Protein AF-A0A9Q3YLQ9-F1 (afdb_monomer)

Sequence (101 aa):
MTKVANVKMSNGNVDELGYRDLADMLADGWVDTWKLNVERLKTQDRIRVWNVGQKQILDASIKQVVNHPKEPKIILGDDASIIDMEVPWIAGPQRRKYTEE

pLDDT: mean 73.65, std 18.34, range [30.05, 94.94]

Mean predicted aligned error: 9.09 Å

Organism: Vibrio parahaemolyticus (NCBI:txid670)

Solvent-accessible surface area (backbone atoms only — not comparable to full-atom values): 6229 Å² total; per-residue (Å²): 133,90,38,69,44,79,44,77,41,52,98,84,82,50,77,73,64,68,94,66,53,67,66,58,33,58,75,70,38,37,43,83,36,45,92,57,58,60,75,61,53,71,72,31,52,26,40,34,43,34,37,62,91,75,35,30,28,38,40,23,38,54,65,42,75,48,88,42,100,78,57,27,32,36,32,46,28,96,72,50,44,78,42,87,33,98,60,91,84,71,85,64,89,81,67,82,88,83,70,94,128

Foldseek 3Di:
DAFEAEAEDDDPDDDDPDPDPVVNCVVVQKDWPFPPDLVVVVVGQWYWYAYPVQQKIWIFGFPDWADDPGIIMTRGDPPTDIDRHPDDPPPDDPDDPPDDD

Radius of gyration: 13.08 Å; Cα contacts (8 Å, |Δi|>4): 176; chains: 1; bounding box: 33×34×33 Å

Secondary structure (DSSP, 8-state):
---EEEEEE-TTT-TT-----HHHHHHHTEEE-TTS-HHHHTT-SEEEEEETTTTEEEEEEEEEEE--SS--EEEEPTT-EEEE-SS----SS---SS---

Structure (mmCIF, N/CA/C/O backbone):
data_AF-A0A9Q3YLQ9-F1
#
_entry.id   AF-A0A9Q3YLQ9-F1
#
loop_
_atom_site.group_PDB
_atom_site.id
_atom_site.type_symbol
_atom_site.label_atom_id
_atom_site.label_alt_id
_atom_site.label_comp_id
_atom_site.label_asym_id
_atom_site.label_entity_id
_atom_site.label_seq_id
_atom_site.pdbx_PDB_ins_code
_atom_si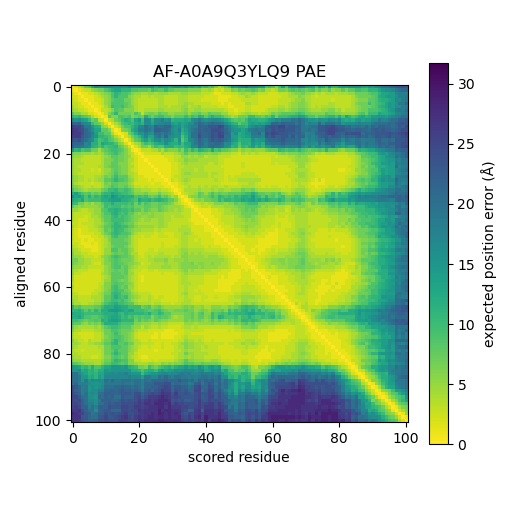te.Cartn_x
_atom_site.Cartn_y
_atom_site.Cartn_z
_atom_site.occupancy
_atom_site.B_iso_or_equiv
_atom_site.auth_seq_id
_atom_site.auth_comp_id
_atom_site.auth_asym_id
_atom_site.auth_atom_id
_atom_site.pdbx_PDB_model_num
ATOM 1 N N . MET A 1 1 ? -17.124 11.947 1.337 1.00 72.88 1 MET A N 1
ATOM 2 C CA . MET A 1 1 ? -15.836 12.254 0.679 1.00 72.88 1 MET A CA 1
ATOM 3 C C . MET A 1 1 ? -14.880 11.131 1.038 1.00 72.88 1 MET A C 1
ATOM 5 O O . MET A 1 1 ? -14.713 10.902 2.229 1.00 72.88 1 MET A O 1
ATOM 9 N N . THR A 1 2 ? -14.349 10.403 0.054 1.00 81.44 2 THR A N 1
ATOM 10 C CA . THR A 1 2 ? -13.475 9.237 0.280 1.00 81.44 2 THR A CA 1
ATOM 11 C C . THR A 1 2 ? -12.140 9.675 0.878 1.00 81.44 2 THR A C 1
ATOM 13 O O . THR A 1 2 ? -11.472 10.552 0.326 1.00 81.44 2 THR A O 1
ATOM 16 N N . LYS A 1 3 ? -11.751 9.081 2.005 1.00 86.00 3 LYS A N 1
ATOM 17 C CA . LYS A 1 3 ? -10.476 9.321 2.685 1.00 86.00 3 LYS A CA 1
ATOM 18 C C . LYS A 1 3 ? -9.433 8.327 2.186 1.00 86.00 3 LYS A C 1
ATOM 20 O O . LYS A 1 3 ? -9.660 7.121 2.218 1.00 86.00 3 LYS A O 1
ATOM 25 N N . VAL A 1 4 ? -8.295 8.834 1.719 1.00 84.38 4 VAL A N 1
ATOM 26 C CA . VAL A 1 4 ? -7.252 8.018 1.085 1.00 84.38 4 VAL A CA 1
ATOM 27 C C . VAL A 1 4 ? -5.940 8.145 1.857 1.00 84.38 4 VAL A C 1
ATOM 29 O O . VAL A 1 4 ? -5.383 9.241 1.981 1.00 84.38 4 VAL A O 1
ATOM 32 N N . ALA A 1 5 ? -5.415 7.017 2.334 1.00 82.25 5 ALA A N 1
ATOM 33 C CA . ALA A 1 5 ? -4.044 6.906 2.813 1.00 82.25 5 ALA A CA 1
ATOM 34 C C . ALA A 1 5 ? -3.089 6.910 1.617 1.00 82.25 5 ALA A C 1
ATOM 36 O O . ALA A 1 5 ? -3.168 6.025 0.775 1.00 82.25 5 ALA A O 1
ATOM 37 N N . ASN A 1 6 ? -2.168 7.870 1.546 1.00 80.38 6 ASN A N 1
ATOM 38 C CA . ASN A 1 6 ? -1.111 7.864 0.535 1.00 80.38 6 ASN A CA 1
ATOM 39 C C . ASN A 1 6 ? 0.208 7.458 1.193 1.00 80.38 6 ASN A C 1
ATOM 41 O O . ASN A 1 6 ? 0.593 8.026 2.218 1.00 80.38 6 ASN A O 1
ATOM 45 N N . VAL A 1 7 ? 0.882 6.480 0.600 1.00 77.94 7 VAL A N 1
ATOM 46 C CA . VAL A 1 7 ? 2.128 5.882 1.082 1.00 77.94 7 VAL A CA 1
ATOM 47 C C . VAL A 1 7 ? 3.134 5.915 -0.058 1.00 77.94 7 VAL A C 1
ATOM 49 O O . VAL A 1 7 ? 2.804 5.566 -1.187 1.00 77.94 7 VAL A O 1
ATOM 52 N N . LYS A 1 8 ? 4.363 6.350 0.222 1.00 75.94 8 LYS A N 1
ATOM 53 C CA . LYS A 1 8 ? 5.457 6.392 -0.752 1.00 75.94 8 LYS A CA 1
ATOM 54 C C . LYS A 1 8 ? 6.586 5.478 -0.288 1.00 75.94 8 LYS A C 1
ATOM 56 O O . LYS A 1 8 ? 7.090 5.658 0.815 1.00 75.94 8 LYS A O 1
ATOM 61 N N . MET A 1 9 ? 7.022 4.576 -1.158 1.00 72.38 9 MET A N 1
ATOM 62 C CA . MET A 1 9 ? 8.176 3.697 -0.967 1.00 72.38 9 MET A CA 1
ATOM 63 C C . MET A 1 9 ? 9.369 4.267 -1.747 1.00 72.38 9 MET A C 1
ATOM 65 O O . MET A 1 9 ? 9.300 4.408 -2.970 1.00 72.38 9 MET A O 1
ATOM 69 N N . SER A 1 10 ? 10.451 4.658 -1.061 1.00 61.34 10 SER A N 1
ATOM 70 C CA . SER A 1 10 ? 11.654 5.208 -1.711 1.00 61.34 10 SER A CA 1
ATOM 71 C C . SER A 1 10 ? 12.948 4.873 -0.968 1.00 61.34 10 SER A C 1
ATOM 73 O O . SER A 1 10 ? 12.951 4.845 0.257 1.00 61.34 10 SER A O 1
ATOM 75 N N . ASN A 1 11 ? 14.051 4.731 -1.716 1.00 51.25 11 ASN A N 1
ATOM 76 C CA . ASN A 1 11 ? 15.392 4.354 -1.225 1.00 51.25 11 ASN A CA 1
ATOM 77 C C . ASN A 1 11 ? 16.012 5.293 -0.173 1.00 51.25 11 ASN A C 1
ATOM 79 O O . ASN A 1 11 ? 16.981 4.909 0.469 1.00 51.25 11 ASN A O 1
ATOM 83 N N . GLY A 1 12 ? 15.537 6.537 -0.056 1.00 48.66 12 GLY A N 1
ATOM 84 C CA . GLY A 1 12 ? 16.317 7.599 0.582 1.00 48.66 12 GLY A CA 1
ATOM 85 C C . GLY A 1 12 ? 15.890 8.027 1.982 1.00 48.66 12 GLY A C 1
ATOM 86 O O . GLY A 1 12 ? 16.704 8.659 2.637 1.00 48.66 12 GLY A O 1
ATOM 87 N N . ASN A 1 13 ? 14.647 7.784 2.428 1.00 45.75 13 ASN A N 1
ATOM 88 C CA . ASN A 1 13 ? 14.196 8.364 3.708 1.00 45.75 13 ASN A CA 1
ATOM 89 C C . ASN A 1 13 ? 12.911 7.794 4.339 1.00 45.75 13 ASN A C 1
ATOM 91 O O . ASN A 1 13 ? 12.287 8.481 5.143 1.00 45.75 13 ASN A O 1
ATOM 95 N N . VAL A 1 14 ? 12.482 6.569 4.016 1.00 46.66 14 VAL A N 1
ATOM 96 C CA . VAL A 1 14 ? 11.421 5.904 4.795 1.00 46.66 14 VAL A CA 1
ATOM 97 C C . VAL A 1 14 ? 11.696 4.403 4.845 1.00 46.66 14 VAL A C 1
ATOM 99 O O . VAL A 1 14 ? 11.335 3.659 3.941 1.00 46.66 14 VAL A O 1
ATOM 102 N N . ASP A 1 15 ? 12.406 3.987 5.887 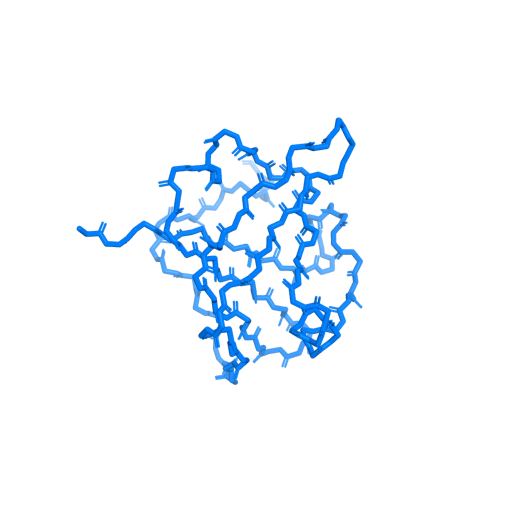1.00 44.91 15 ASP A N 1
ATOM 103 C CA . ASP A 1 15 ? 11.843 3.075 6.874 1.00 44.91 15 ASP A CA 1
ATOM 104 C C . ASP A 1 15 ? 10.829 2.034 6.336 1.00 44.91 15 ASP A C 1
ATOM 106 O O . ASP A 1 15 ? 9.621 2.252 6.305 1.00 44.91 15 ASP A O 1
ATOM 110 N N . GLU A 1 16 ? 11.360 0.841 6.051 1.00 46.62 16 GLU A N 1
ATOM 111 C CA . GLU A 1 16 ? 10.737 -0.448 6.395 1.00 46.62 16 GLU A CA 1
ATOM 112 C C . GLU A 1 16 ? 9.632 -1.058 5.514 1.00 46.62 16 GLU A C 1
ATOM 114 O O . GLU A 1 16 ? 9.195 -2.168 5.794 1.00 46.62 16 GLU A O 1
ATOM 119 N N . LEU A 1 17 ? 9.285 -0.468 4.372 1.00 51.22 17 LEU A N 1
ATOM 120 C CA . LEU A 1 17 ? 8.788 -1.283 3.257 1.00 51.22 17 LEU A CA 1
ATOM 121 C C . LEU A 1 17 ? 9.983 -1.563 2.357 1.00 51.22 17 LEU A C 1
ATOM 123 O O . LEU A 1 17 ? 10.281 -0.789 1.445 1.00 51.22 17 LEU A O 1
ATOM 127 N N . GLY A 1 18 ? 10.716 -2.648 2.646 1.00 51.50 18 GLY A N 1
ATOM 128 C CA . GLY A 1 18 ? 11.665 -3.202 1.674 1.00 51.50 18 GLY A CA 1
ATOM 129 C C . GLY A 1 18 ? 10.970 -3.288 0.315 1.00 51.50 18 GLY A C 1
ATOM 130 O O . GLY A 1 18 ? 9.753 -3.451 0.298 1.00 51.50 18 GLY A O 1
ATOM 131 N N . TYR A 1 19 ? 11.695 -3.093 -0.793 1.00 56.97 19 TYR A N 1
ATOM 132 C CA . TYR A 1 19 ? 11.160 -3.105 -2.165 1.00 56.97 19 TYR A CA 1
ATOM 133 C C . TYR A 1 19 ? 10.437 -4.420 -2.475 1.00 56.97 19 TYR A C 1
ATOM 135 O O . TYR A 1 19 ? 10.955 -5.296 -3.158 1.00 56.97 19 TYR A O 1
ATOM 143 N N . ARG A 1 20 ? 9.236 -4.577 -1.941 1.00 72.25 20 ARG A N 1
ATOM 144 C CA . ARG A 1 20 ? 8.331 -5.637 -2.286 1.00 72.25 20 ARG A CA 1
ATOM 145 C C . ARG A 1 20 ? 7.621 -5.166 -3.537 1.00 72.25 20 ARG A C 1
ATOM 147 O O . ARG A 1 20 ? 7.196 -4.008 -3.627 1.00 72.25 20 ARG A O 1
ATOM 154 N N . ASP A 1 21 ? 7.582 -6.056 -4.512 1.00 81.81 21 ASP A N 1
ATOM 155 C CA . ASP A 1 21 ? 6.928 -5.786 -5.772 1.00 81.81 21 ASP A CA 1
ATOM 156 C C . ASP A 1 21 ? 5.452 -5.458 -5.501 1.00 81.81 21 ASP A C 1
ATOM 158 O O . ASP A 1 21 ? 4.795 -6.146 -4.711 1.00 81.81 21 ASP A O 1
ATOM 162 N N . LEU A 1 22 ? 4.921 -4.395 -6.115 1.00 86.88 22 LEU A N 1
ATOM 163 C CA . LEU A 1 22 ? 3.495 -4.094 -5.988 1.00 86.88 22 LEU A CA 1
ATOM 164 C C . LEU A 1 22 ? 2.641 -5.264 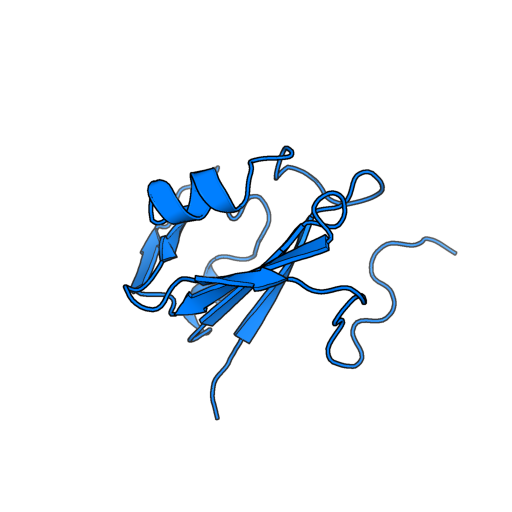-6.498 1.00 86.88 22 LEU A C 1
ATOM 166 O O . LEU A 1 22 ? 1.563 -5.498 -5.952 1.00 86.88 22 LEU A O 1
ATOM 170 N N . ALA A 1 23 ? 3.132 -6.025 -7.484 1.00 88.94 23 ALA A N 1
ATOM 171 C CA . ALA A 1 23 ? 2.480 -7.235 -7.976 1.00 88.94 23 ALA A CA 1
ATOM 172 C C . ALA A 1 23 ? 2.396 -8.319 -6.897 1.00 88.94 23 ALA A C 1
ATOM 174 O O . ALA A 1 23 ? 1.343 -8.933 -6.742 1.00 88.94 23 ALA A O 1
ATOM 175 N N . ASP A 1 24 ? 3.452 -8.499 -6.100 1.00 88.94 24 ASP A N 1
ATOM 176 C CA . ASP A 1 24 ? 3.448 -9.458 -4.993 1.00 88.94 24 ASP A CA 1
ATOM 177 C C . ASP A 1 24 ? 2.466 -9.035 -3.899 1.00 88.94 24 ASP A C 1
ATOM 179 O O . ASP A 1 24 ? 1.758 -9.872 -3.350 1.00 88.94 24 ASP A O 1
ATOM 183 N N . MET A 1 25 ? 2.403 -7.738 -3.578 1.00 88.06 25 MET A N 1
ATOM 184 C CA . MET A 1 25 ? 1.431 -7.211 -2.609 1.00 88.06 25 MET A CA 1
ATOM 185 C C . MET A 1 25 ? -0.011 -7.405 -3.084 1.00 88.06 25 MET A C 1
ATOM 187 O O . MET A 1 25 ? -0.889 -7.767 -2.300 1.00 88.06 25 MET A O 1
ATOM 191 N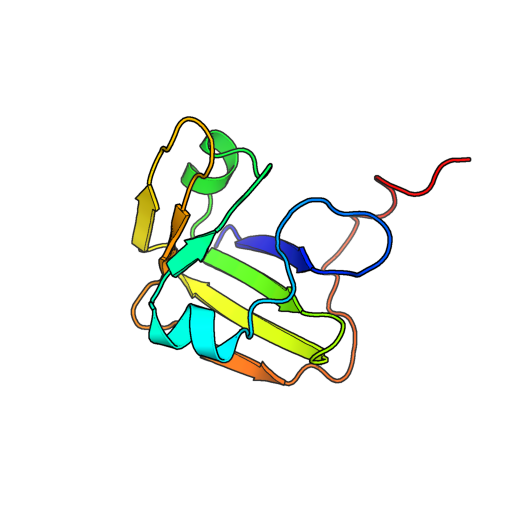 N . LEU A 1 26 ? -0.254 -7.158 -4.373 1.00 90.94 26 LEU A N 1
ATOM 192 C CA . LEU A 1 26 ? -1.560 -7.354 -4.985 1.00 90.94 26 LEU A CA 1
ATOM 193 C C . LEU A 1 26 ? -1.957 -8.836 -4.983 1.00 90.94 26 LEU A C 1
ATOM 195 O O . LEU A 1 26 ? -3.082 -9.152 -4.607 1.00 90.94 26 LEU A O 1
ATOM 199 N N . ALA A 1 27 ? -1.040 -9.732 -5.361 1.00 91.06 27 ALA A N 1
ATOM 200 C CA . ALA A 1 27 ? -1.272 -11.176 -5.393 1.00 91.06 27 ALA A CA 1
ATOM 201 C C . ALA A 1 27 ? -1.565 -11.749 -4.000 1.00 91.06 27 ALA A C 1
ATOM 203 O O . ALA A 1 27 ? -2.447 -12.592 -3.843 1.00 91.06 27 ALA A O 1
ATOM 204 N N . ASP A 1 28 ? -0.865 -11.250 -2.984 1.00 90.19 28 A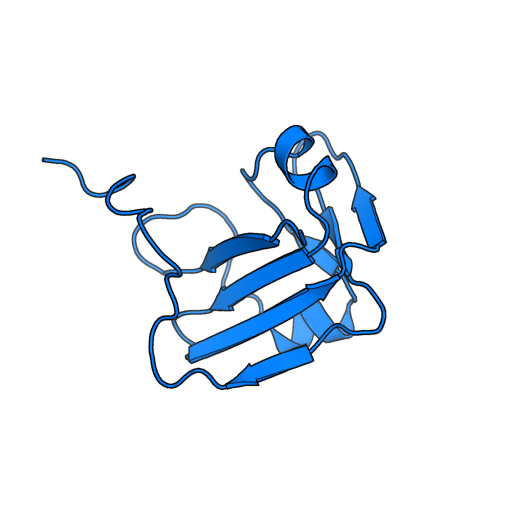SP A N 1
ATOM 205 C CA . ASP A 1 28 ? -1.105 -11.596 -1.587 1.00 90.19 28 ASP A CA 1
ATOM 206 C C . ASP A 1 28 ? -2.421 -11.027 -1.039 1.00 90.19 28 ASP A C 1
ATOM 208 O O . ASP A 1 28 ? -2.968 -11.546 -0.064 1.00 90.19 28 ASP A O 1
ATOM 212 N N . GLY A 1 29 ? -2.921 -9.940 -1.632 1.00 90.88 29 GLY A N 1
ATOM 213 C CA . GLY A 1 29 ? -4.116 -9.236 -1.175 1.00 90.88 29 GLY A CA 1
ATOM 214 C C . GLY A 1 29 ? -3.901 -8.421 0.102 1.00 90.88 29 GLY A C 1
ATOM 215 O O . GLY A 1 29 ? -4.871 -8.066 0.777 1.00 90.88 29 GLY A O 1
ATOM 216 N N . TRP A 1 30 ? -2.653 -8.122 0.472 1.00 89.69 30 TRP A N 1
ATOM 217 C CA . TRP A 1 30 ? -2.354 -7.339 1.667 1.00 89.69 30 TRP A CA 1
ATOM 218 C C . TRP A 1 30 ? -1.050 -6.543 1.546 1.00 89.69 30 TRP A C 1
ATOM 220 O O . TRP A 1 30 ? -0.139 -6.890 0.798 1.00 89.69 30 TRP A O 1
ATOM 230 N N . VAL A 1 31 ? -0.965 -5.454 2.312 1.00 84.94 31 VAL A N 1
ATOM 231 C CA . VAL A 1 31 ? 0.210 -4.579 2.373 1.00 84.94 31 VAL A CA 1
ATOM 232 C C . VAL A 1 31 ? 0.663 -4.419 3.819 1.00 84.94 31 VAL A C 1
ATOM 234 O O . VAL A 1 31 ? -0.142 -4.127 4.711 1.00 84.94 31 VAL A O 1
ATOM 237 N N . ASP A 1 32 ? 1.961 -4.606 4.046 1.00 77.81 32 ASP A N 1
ATOM 238 C CA . ASP A 1 32 ? 2.624 -4.214 5.284 1.00 77.81 32 ASP A CA 1
ATOM 239 C C . ASP A 1 32 ? 2.536 -2.700 5.447 1.00 77.81 32 ASP A C 1
ATOM 241 O O . ASP A 1 32 ? 2.753 -1.935 4.513 1.00 77.81 32 ASP A O 1
ATOM 245 N N . THR A 1 33 ? 2.222 -2.241 6.650 1.00 69.38 33 THR A N 1
ATOM 246 C CA . THR A 1 33 ? 2.097 -0.807 6.930 1.00 69.38 33 THR A CA 1
ATOM 247 C C . THR A 1 33 ? 3.122 -0.340 7.948 1.00 69.38 33 THR A C 1
ATOM 249 O O . THR A 1 33 ? 2.818 0.531 8.757 1.00 69.38 33 THR A O 1
ATOM 252 N N . TRP A 1 34 ? 4.325 -0.932 7.937 1.00 63.59 34 TRP A N 1
ATOM 253 C CA . TRP A 1 34 ? 5.368 -0.690 8.939 1.00 63.59 34 TRP A CA 1
ATOM 254 C C . TRP A 1 34 ? 5.531 0.825 9.159 1.00 63.59 34 TRP A C 1
ATOM 256 O O . TRP A 1 34 ? 5.632 1.603 8.211 1.00 63.59 34 TRP A O 1
ATOM 266 N N . LYS A 1 35 ? 5.431 1.254 10.425 1.00 59.06 35 LYS A N 1
ATOM 267 C CA . LYS A 1 35 ? 5.467 2.661 10.886 1.00 59.06 35 LYS A CA 1
ATOM 268 C C . LYS A 1 35 ? 4.311 3.581 10.462 1.00 59.06 35 LYS A C 1
ATOM 270 O O . LYS A 1 35 ? 4.275 4.738 10.891 1.00 59.06 35 LYS A O 1
ATOM 275 N N . LEU A 1 36 ? 3.312 3.111 9.716 1.00 67.56 36 LEU A N 1
ATOM 276 C CA . LEU A 1 36 ? 2.069 3.861 9.540 1.00 67.56 36 LEU A CA 1
ATOM 277 C C . LEU A 1 36 ? 1.230 3.801 10.817 1.00 67.56 36 LEU A C 1
ATOM 279 O O . LEU A 1 36 ? 1.095 2.775 11.481 1.00 67.56 36 LEU A O 1
ATOM 283 N N . ASN A 1 37 ? 0.627 4.936 11.160 1.00 74.94 37 ASN A N 1
ATOM 284 C CA . ASN A 1 37 ? -0.256 5.023 12.311 1.00 74.94 37 ASN A CA 1
ATOM 285 C C . ASN A 1 37 ? -1.549 4.229 12.038 1.00 74.94 37 ASN A C 1
ATOM 287 O O . ASN A 1 37 ? -2.401 4.668 11.264 1.00 74.94 37 ASN A O 1
ATOM 291 N N . VAL A 1 38 ? -1.691 3.076 12.695 1.00 76.69 38 VAL A N 1
ATOM 292 C CA . VAL A 1 38 ? -2.828 2.149 12.555 1.00 76.69 38 VAL A CA 1
ATOM 293 C C . VAL A 1 38 ? -4.163 2.823 12.852 1.00 76.69 38 VAL A C 1
ATOM 295 O O . VAL A 1 38 ? -5.126 2.637 12.111 1.00 76.69 38 VAL A O 1
ATOM 298 N N . GLU A 1 39 ? -4.222 3.650 13.897 1.00 80.81 39 GLU A N 1
ATOM 299 C CA . GLU A 1 39 ? -5.438 4.385 14.255 1.00 80.81 39 GLU A CA 1
ATOM 300 C C . GLU A 1 39 ? -5.834 5.363 13.154 1.00 80.81 39 GLU A C 1
ATOM 302 O O . GLU A 1 39 ? -7.009 5.488 12.821 1.00 80.81 39 GLU A O 1
ATOM 307 N N . ARG A 1 40 ? -4.853 5.993 12.498 1.00 79.19 40 ARG A N 1
ATOM 308 C CA . ARG A 1 40 ? -5.124 6.805 11.313 1.00 79.19 40 ARG A CA 1
ATOM 309 C C . ARG A 1 40 ? -5.629 5.944 10.159 1.00 79.19 40 ARG A C 1
ATOM 311 O O . ARG A 1 40 ? -6.599 6.350 9.527 1.00 79.19 40 ARG A O 1
ATOM 318 N N . LEU A 1 41 ? -5.021 4.789 9.886 1.00 79.81 41 LEU A N 1
ATOM 319 C CA . LEU A 1 41 ? -5.421 3.898 8.785 1.00 79.81 41 LEU A CA 1
ATOM 320 C C . LEU A 1 41 ? -6.855 3.381 8.933 1.00 79.81 41 LEU A C 1
ATOM 322 O O . LEU A 1 41 ? -7.582 3.356 7.947 1.00 79.81 41 LEU A O 1
ATOM 326 N N . LYS A 1 42 ? -7.300 3.084 10.159 1.00 83.31 42 LYS A N 1
ATOM 327 C CA . 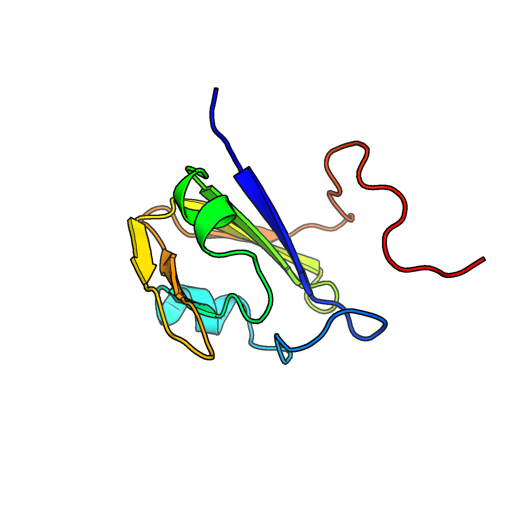LYS A 1 42 ? -8.695 2.703 10.455 1.00 83.31 42 LYS A CA 1
ATOM 328 C C . LYS A 1 42 ? -9.726 3.767 10.063 1.00 83.31 42 LYS A C 1
ATOM 330 O O . LYS A 1 42 ? -10.903 3.457 9.944 1.00 83.31 42 LYS A O 1
ATOM 335 N N . THR A 1 43 ? -9.307 5.022 9.890 1.00 86.06 43 THR A N 1
ATOM 336 C CA . THR A 1 43 ? -10.191 6.125 9.471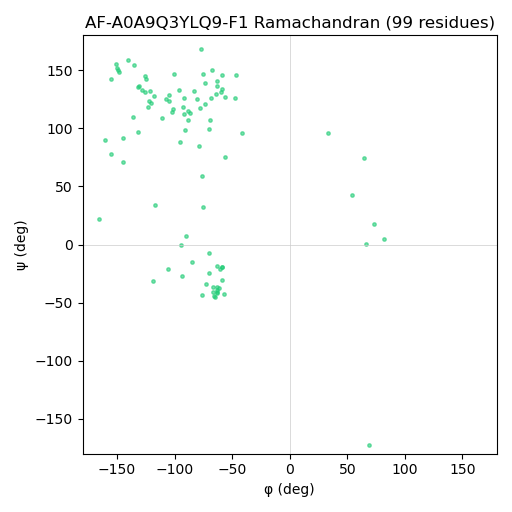 1.00 86.06 43 THR A CA 1
ATOM 337 C C . THR A 1 43 ? -10.194 6.372 7.963 1.00 86.06 43 THR A C 1
ATOM 339 O O . THR A 1 43 ? -10.844 7.320 7.518 1.00 86.06 43 THR A O 1
ATOM 342 N N . GLN A 1 44 ? -9.417 5.604 7.197 1.00 87.62 44 GLN A N 1
ATOM 343 C CA . GLN A 1 44 ? -9.279 5.747 5.750 1.00 87.62 44 GLN A CA 1
ATOM 344 C C . GLN A 1 44 ? -10.131 4.695 5.043 1.00 87.62 44 GLN A C 1
ATOM 346 O O . GLN A 1 44 ? -10.278 3.579 5.529 1.00 87.62 44 GLN A O 1
ATOM 351 N N . ASP A 1 45 ? -10.656 5.055 3.878 1.00 89.31 45 ASP A N 1
ATOM 352 C CA . ASP A 1 45 ? -11.477 4.169 3.050 1.00 89.31 45 ASP A CA 1
ATOM 353 C C . ASP A 1 45 ? -10.622 3.433 2.005 1.00 89.31 45 ASP A C 1
ATOM 355 O O . ASP A 1 45 ? -10.970 2.350 1.535 1.00 89.31 45 ASP A O 1
ATOM 359 N N . ARG A 1 46 ? -9.498 4.042 1.607 1.00 90.62 46 ARG A N 1
ATOM 360 C CA . ARG A 1 46 ? -8.598 3.536 0.565 1.00 90.62 46 ARG A CA 1
ATOM 361 C C . ARG A 1 46 ? -7.139 3.747 0.927 1.00 90.62 46 ARG A C 1
ATOM 363 O O . ARG A 1 46 ? -6.807 4.655 1.694 1.00 90.62 46 ARG A O 1
ATOM 370 N N . ILE A 1 47 ? -6.272 2.967 0.299 1.00 86.31 47 ILE A N 1
ATOM 371 C CA . ILE A 1 47 ? -4.826 3.144 0.331 1.00 86.31 47 ILE A CA 1
ATOM 372 C C . ILE A 1 47 ? -4.264 3.248 -1.085 1.00 86.31 47 ILE A C 1
ATOM 374 O O . ILE A 1 47 ? -4.710 2.567 -2.004 1.00 86.31 47 ILE A O 1
ATOM 378 N N . ARG A 1 48 ? -3.269 4.120 -1.239 1.00 87.00 48 ARG A N 1
ATOM 379 C CA . ARG A 1 48 ? -2.424 4.250 -2.420 1.00 87.00 48 ARG A CA 1
ATOM 380 C C . ARG A 1 48 ? -0.976 4.077 -2.018 1.00 87.00 48 ARG A C 1
ATOM 382 O O . ARG A 1 48 ? -0.468 4.876 -1.231 1.00 87.00 48 ARG A O 1
ATOM 389 N N . VAL A 1 49 ? -0.324 3.057 -2.557 1.00 84.06 49 VAL A N 1
ATOM 390 C CA . VAL A 1 49 ? 1.085 2.758 -2.297 1.00 84.06 49 VAL A CA 1
ATOM 391 C C . VAL A 1 49 ? 1.871 3.021 -3.563 1.00 84.06 49 VAL A C 1
ATOM 393 O O . VAL A 1 49 ? 1.745 2.296 -4.542 1.00 84.06 49 VAL A O 1
ATOM 396 N N . TRP A 1 50 ? 2.671 4.077 -3.552 1.00 81.31 50 TRP A N 1
ATOM 397 C CA . TRP A 1 50 ? 3.539 4.423 -4.662 1.00 81.31 50 TRP A CA 1
ATOM 398 C C . TRP A 1 50 ? 4.922 3.802 -4.476 1.00 81.31 50 TRP A C 1
ATOM 400 O O . TRP A 1 50 ? 5.653 4.166 -3.553 1.00 81.31 50 TRP A O 1
ATOM 410 N N . ASN A 1 51 ? 5.306 2.929 -5.406 1.00 79.94 51 ASN A N 1
ATOM 411 C CA . ASN A 1 51 ? 6.672 2.446 -5.548 1.00 79.94 51 ASN A CA 1
ATOM 412 C C . ASN A 1 51 ? 7.465 3.329 -6.530 1.00 79.94 51 ASN A C 1
ATOM 414 O O . ASN A 1 51 ? 7.192 3.362 -7.732 1.00 79.94 51 ASN A O 1
ATOM 418 N N . VAL A 1 52 ? 8.463 4.061 -6.019 1.00 74.56 52 VAL A N 1
ATOM 419 C CA . VAL A 1 52 ? 9.273 4.987 -6.832 1.00 74.56 52 VAL A CA 1
ATOM 420 C C . VAL A 1 52 ? 10.136 4.258 -7.861 1.00 74.56 52 VAL A C 1
ATOM 422 O O . VAL A 1 52 ? 10.298 4.774 -8.965 1.00 74.56 52 VAL A O 1
ATOM 425 N N . GLY A 1 53 ? 10.678 3.081 -7.530 1.00 75.88 53 GLY A N 1
ATOM 426 C CA . GLY A 1 53 ? 11.531 2.336 -8.463 1.00 75.88 53 GLY A CA 1
ATOM 427 C C . GLY A 1 53 ? 10.745 1.705 -9.608 1.00 75.88 53 GLY A C 1
ATOM 428 O O . GLY A 1 53 ? 11.241 1.678 -10.730 1.00 75.88 53 GLY A O 1
ATOM 429 N N . GLN A 1 54 ? 9.508 1.275 -9.346 1.00 78.56 54 GLN A N 1
ATOM 430 C CA . GLN A 1 54 ? 8.615 0.724 -10.372 1.00 78.56 54 GLN A CA 1
ATOM 431 C C . GLN A 1 54 ? 7.832 1.798 -11.136 1.00 78.56 54 GLN A C 1
ATOM 433 O O . GLN A 1 54 ? 7.292 1.508 -12.196 1.00 78.56 54 GLN A O 1
ATOM 438 N N . LYS A 1 55 ? 7.774 3.039 -10.626 1.00 79.94 55 LYS A N 1
ATOM 439 C CA . LYS A 1 55 ? 6.930 4.119 -11.172 1.00 79.94 55 LYS A CA 1
ATOM 440 C C . LYS A 1 55 ? 5.457 3.697 -11.292 1.00 79.94 55 LYS A C 1
ATOM 442 O O . LYS A 1 55 ? 4.783 3.971 -12.278 1.00 79.94 55 LYS A O 1
ATOM 447 N N . GLN A 1 56 ? 4.967 3.018 -10.261 1.00 84.81 56 GLN A N 1
ATOM 448 C CA . GLN A 1 56 ? 3.629 2.435 -10.217 1.00 84.81 56 GLN A CA 1
ATOM 449 C C . GLN A 1 56 ? 2.960 2.713 -8.874 1.00 84.81 56 GLN A C 1
ATOM 451 O O . GLN A 1 56 ? 3.634 2.917 -7.857 1.00 84.81 56 GLN A O 1
ATOM 456 N N . ILE A 1 57 ? 1.629 2.715 -8.869 1.00 87.50 57 ILE A N 1
ATOM 457 C CA . ILE A 1 57 ? 0.813 2.833 -7.660 1.00 87.50 57 ILE A CA 1
ATOM 458 C C . ILE A 1 57 ? -0.088 1.613 -7.525 1.00 87.50 57 ILE A C 1
ATOM 460 O O . ILE A 1 57 ? -0.804 1.278 -8.459 1.00 87.50 57 ILE A O 1
ATOM 464 N N . LEU A 1 58 ? -0.113 1.016 -6.337 1.00 89.06 58 LEU A N 1
ATOM 465 C CA . LEU A 1 58 ? -1.183 0.119 -5.914 1.00 89.06 58 LEU A CA 1
ATOM 466 C C . LEU A 1 58 ? -2.306 0.957 -5.288 1.00 89.06 58 LEU A C 1
ATOM 468 O O . LEU A 1 58 ? -2.089 1.569 -4.242 1.00 89.06 58 LEU A O 1
ATOM 472 N N . ASP A 1 59 ? -3.476 1.013 -5.925 1.00 91.25 59 ASP A N 1
ATOM 473 C CA . ASP A 1 59 ? -4.695 1.651 -5.402 1.00 91.25 59 ASP A CA 1
ATOM 474 C C . ASP A 1 59 ? -5.696 0.559 -5.013 1.00 91.25 59 ASP A C 1
ATOM 476 O O . ASP A 1 59 ? -6.032 -0.300 -5.828 1.00 91.25 59 ASP A O 1
ATOM 480 N N . ALA A 1 60 ? -6.168 0.586 -3.769 1.00 92.69 60 ALA A N 1
ATOM 481 C CA . ALA A 1 60 ? -7.133 -0.382 -3.264 1.00 92.69 60 ALA A CA 1
ATOM 482 C C . ALA A 1 60 ? -8.047 0.229 -2.200 1.00 92.69 60 ALA A C 1
ATOM 484 O O . ALA A 1 60 ? -7.635 1.104 -1.426 1.00 92.69 60 ALA A O 1
ATOM 485 N N . SER A 1 61 ? -9.278 -0.275 -2.101 1.00 94.12 61 SER A N 1
ATOM 486 C CA . SER A 1 61 ? -10.075 -0.077 -0.890 1.00 94.12 61 SER A CA 1
ATOM 487 C C . SER A 1 61 ? -9.466 -0.829 0.300 1.00 94.12 61 SER A C 1
ATOM 489 O O . SER A 1 61 ? -8.792 -1.849 0.143 1.00 94.12 61 SER A O 1
ATOM 491 N N . ILE A 1 62 ? -9.661 -0.301 1.509 1.00 91.69 62 ILE A N 1
ATOM 492 C CA . ILE A 1 62 ? -9.215 -0.959 2.742 1.00 91.69 62 ILE A CA 1
ATOM 493 C C . ILE A 1 62 ? -10.337 -1.884 3.205 1.00 91.69 62 ILE A C 1
ATOM 495 O O . ILE A 1 62 ? -11.359 -1.425 3.712 1.00 91.69 62 ILE A O 1
ATOM 499 N N . LYS A 1 63 ? -10.139 -3.196 3.058 1.00 93.81 63 LYS A N 1
ATOM 500 C CA . LYS A 1 63 ? -11.093 -4.208 3.534 1.00 93.81 63 LYS A CA 1
ATOM 501 C C . LYS A 1 63 ? -11.001 -4.387 5.043 1.00 93.81 63 LYS A C 1
ATOM 503 O O . LYS A 1 63 ? -12.014 -4.479 5.730 1.00 93.81 63 LYS A O 1
ATOM 508 N N . GLN A 1 64 ? -9.777 -4.441 5.562 1.00 90.94 64 GLN A N 1
ATOM 509 C CA . GLN A 1 64 ? -9.517 -4.603 6.987 1.00 90.94 64 GLN A CA 1
ATOM 510 C C . GLN A 1 64 ? -8.145 -4.044 7.353 1.00 90.94 64 GLN A C 1
ATOM 512 O O . GLN A 1 64 ? -7.172 -4.230 6.629 1.00 90.94 64 GLN A O 1
ATOM 517 N N . VAL A 1 65 ? -8.056 -3.420 8.527 1.00 88.31 65 VAL A N 1
ATOM 518 C CA . VAL A 1 65 ? -6.780 -3.085 9.165 1.00 88.31 65 VAL A CA 1
ATOM 519 C C . VAL A 1 65 ? -6.520 -4.103 10.271 1.00 88.31 65 VAL A C 1
ATOM 521 O O . VAL A 1 65 ? -7.257 -4.168 11.257 1.00 88.31 65 VAL A O 1
ATOM 524 N N . VAL A 1 66 ? -5.481 -4.916 10.108 1.00 86.81 66 VAL A N 1
ATOM 525 C CA . VAL A 1 66 ? -5.037 -5.896 11.099 1.00 86.81 66 VAL A CA 1
ATOM 526 C C . VAL A 1 66 ? -4.056 -5.212 12.037 1.00 86.81 66 VAL A C 1
ATOM 528 O O . VAL A 1 66 ? -2.972 -4.785 11.635 1.00 86.81 66 VAL A O 1
ATOM 531 N N . ASN A 1 67 ? -4.452 -5.097 13.303 1.00 80.62 67 ASN A N 1
ATOM 532 C CA . ASN A 1 67 ? -3.596 -4.528 14.329 1.00 80.62 67 ASN A CA 1
ATOM 533 C C . ASN A 1 67 ? -2.563 -5.573 14.761 1.00 80.62 67 ASN A C 1
ATOM 535 O O . ASN A 1 67 ? -2.929 -6.623 15.286 1.00 80.62 67 ASN A O 1
ATOM 539 N N . HIS A 1 68 ? -1.285 -5.282 14.551 1.00 70.44 68 HIS A N 1
ATOM 540 C CA . HIS A 1 68 ? -0.188 -6.123 15.004 1.00 70.44 68 HIS A CA 1
ATOM 541 C C . HIS A 1 68 ? 0.839 -5.236 15.715 1.00 70.44 68 HIS A C 1
ATOM 543 O O . HIS A 1 68 ? 1.162 -4.163 15.202 1.00 70.44 68 HIS A O 1
ATOM 549 N N . PRO A 1 69 ? 1.369 -5.653 16.878 1.00 65.44 69 PRO A N 1
ATOM 550 C CA . PRO A 1 69 ? 2.218 -4.808 17.720 1.00 65.44 69 PRO A CA 1
ATOM 551 C C . PRO A 1 69 ? 3.537 -4.374 17.067 1.00 65.44 69 PRO A C 1
ATOM 553 O O . PRO A 1 69 ? 4.149 -3.421 17.537 1.00 65.44 69 PRO A O 1
ATOM 556 N N . LYS A 1 70 ? 3.982 -5.060 16.007 1.00 66.94 70 LYS A N 1
ATOM 557 C CA . LYS A 1 70 ? 5.203 -4.712 15.262 1.00 66.94 70 LYS A CA 1
ATOM 558 C C . LYS A 1 70 ? 4.958 -4.369 13.793 1.00 66.94 7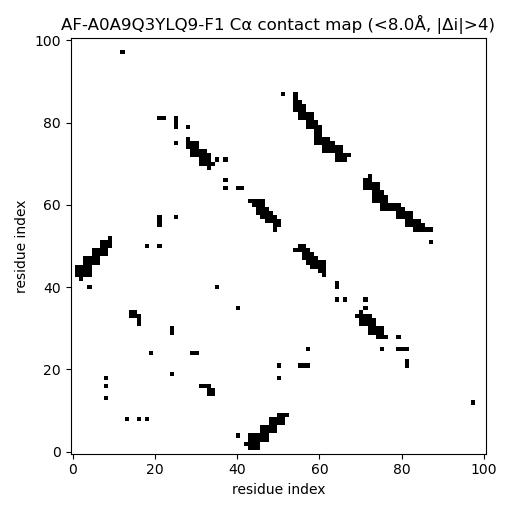0 LYS A C 1
ATOM 560 O O . LYS A 1 70 ? 5.666 -3.544 13.239 1.00 66.94 70 LYS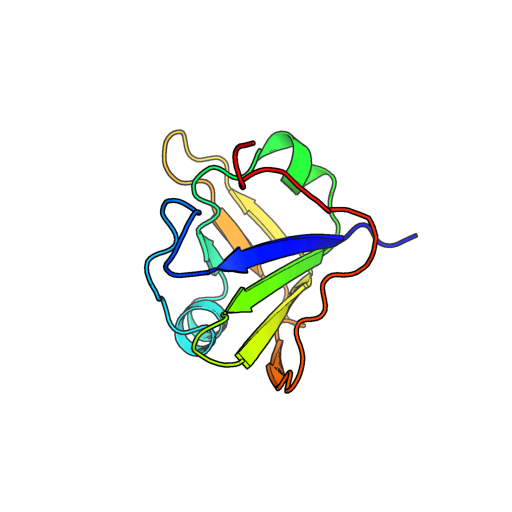 A O 1
ATOM 565 N N . GLU A 1 71 ? 3.955 -4.987 13.176 1.00 70.25 71 GLU A N 1
ATOM 566 C CA . GLU A 1 71 ? 3.796 -5.010 11.714 1.00 70.25 71 GLU A CA 1
ATOM 567 C C . GLU A 1 71 ? 2.311 -4.973 11.350 1.00 70.25 71 GLU A C 1
ATOM 569 O O . GLU A 1 71 ? 1.729 -6.001 10.994 1.00 70.25 71 GLU A O 1
ATOM 574 N N . PRO A 1 72 ? 1.637 -3.831 11.547 1.00 74.31 72 PRO A N 1
ATOM 575 C CA . PRO A 1 72 ? 0.244 -3.705 11.154 1.00 74.31 72 PRO A CA 1
ATOM 576 C C . PRO A 1 72 ? 0.091 -3.960 9.654 1.00 74.31 72 PRO A C 1
ATOM 578 O O . PRO A 1 72 ? 0.958 -3.590 8.855 1.00 74.31 72 PRO A O 1
ATOM 581 N N . LYS A 1 73 ? -1.032 -4.567 9.267 1.00 85.12 73 LYS A N 1
ATOM 582 C CA . LYS A 1 73 ? -1.300 -4.947 7.874 1.00 85.12 73 LYS A CA 1
ATOM 583 C C . LYS A 1 73 ? -2.625 -4.382 7.404 1.00 85.12 73 LYS A C 1
ATOM 585 O O . LYS A 1 73 ? -3.586 -4.316 8.171 1.00 85.12 73 LYS A O 1
ATOM 590 N N . ILE A 1 74 ? -2.687 -4.013 6.134 1.00 88.62 74 ILE A N 1
ATOM 591 C CA . ILE A 1 74 ? -3.939 -3.697 5.452 1.00 88.62 74 ILE A CA 1
ATOM 592 C C . ILE A 1 74 ? -4.278 -4.853 4.533 1.00 88.62 74 ILE A C 1
ATOM 594 O O . ILE A 1 74 ? -3.492 -5.187 3.653 1.00 88.62 74 ILE A O 1
ATOM 598 N N . ILE A 1 75 ? -5.460 -5.426 4.724 1.00 91.69 75 ILE A N 1
ATOM 599 C CA . ILE A 1 75 ? -6.072 -6.318 3.747 1.00 91.69 75 ILE A CA 1
ATOM 600 C C . ILE A 1 75 ? -6.719 -5.446 2.676 1.00 91.69 75 ILE A C 1
ATOM 602 O O . ILE A 1 75 ? -7.523 -4.557 2.987 1.00 91.69 75 ILE A O 1
ATOM 606 N N . LEU A 1 76 ? -6.344 -5.697 1.429 1.00 93.31 76 LEU A N 1
ATOM 607 C CA . LEU A 1 76 ? -6.845 -4.986 0.266 1.00 93.31 76 LEU A CA 1
ATOM 608 C C . LEU A 1 76 ? -8.263 -5.464 -0.062 1.00 93.31 76 LEU A C 1
ATOM 610 O O . LEU A 1 76 ? -8.629 -6.616 0.182 1.00 93.31 76 LEU A O 1
ATOM 614 N N . GLY A 1 77 ? -9.086 -4.558 -0.576 1.00 93.38 77 GLY A N 1
ATOM 615 C CA . GLY A 1 77 ? -10.363 -4.918 -1.172 1.00 93.38 77 GLY A CA 1
ATOM 616 C C . GLY A 1 77 ? -10.197 -5.506 -2.567 1.00 93.38 77 GLY A C 1
ATOM 617 O O . GLY A 1 77 ? -9.139 -5.419 -3.185 1.00 93.38 77 GLY A O 1
ATOM 618 N N . ASP A 1 78 ? -11.280 -6.086 -3.071 1.00 93.94 78 ASP A N 1
ATOM 619 C CA . ASP A 1 78 ? -11.282 -6.827 -4.336 1.00 93.94 78 ASP A CA 1
ATOM 620 C C . ASP A 1 78 ? -11.115 -5.903 -5.568 1.00 93.94 78 ASP A C 1
ATOM 622 O O . ASP A 1 78 ? -10.946 -6.371 -6.688 1.00 93.94 78 ASP A O 1
ATOM 626 N N . ASP A 1 79 ? -11.151 -4.581 -5.359 1.00 94.94 79 ASP A N 1
ATOM 627 C CA . ASP A 1 79 ? -10.905 -3.537 -6.359 1.00 94.94 79 ASP A CA 1
ATOM 628 C C . ASP A 1 79 ? -9.429 -3.105 -6.451 1.00 94.94 79 ASP A C 1
ATOM 630 O O . ASP A 1 79 ? -9.111 -2.115 -7.116 1.00 94.94 79 ASP A O 1
ATOM 634 N N . ALA A 1 80 ? -8.536 -3.809 -5.751 1.00 93.56 80 ALA A N 1
ATOM 635 C CA . ALA A 1 80 ? -7.110 -3.532 -5.765 1.00 93.56 80 ALA A CA 1
ATOM 636 C C . ALA A 1 80 ? -6.529 -3.647 -7.180 1.00 93.56 80 ALA A C 1
ATOM 638 O O . ALA A 1 80 ? -6.746 -4.630 -7.889 1.00 93.56 80 ALA A O 1
ATOM 639 N N . SER A 1 81 ? -5.769 -2.636 -7.592 1.00 94.44 81 SER A N 1
ATOM 640 C CA . SER A 1 81 ? -5.154 -2.597 -8.917 1.00 94.44 81 SER A CA 1
ATOM 641 C C . SER A 1 81 ? -3.843 -1.821 -8.917 1.00 94.44 81 SER A C 1
ATOM 643 O O . SER A 1 81 ? -3.633 -0.912 -8.111 1.00 94.44 81 SER A O 1
ATOM 645 N N . ILE A 1 82 ? -2.953 -2.201 -9.836 1.00 92.44 82 ILE A N 1
ATOM 646 C CA . ILE A 1 82 ? -1.708 -1.482 -10.101 1.00 92.44 82 ILE A CA 1
ATOM 647 C C . ILE A 1 82 ? -1.930 -0.552 -11.283 1.00 92.44 82 ILE A C 1
ATOM 649 O O . ILE A 1 82 ? -2.488 -0.942 -12.307 1.00 92.44 82 ILE A O 1
ATOM 653 N N . ILE A 1 83 ? -1.484 0.684 -11.119 1.00 90.06 83 ILE A N 1
ATOM 654 C CA . ILE A 1 83 ? -1.632 1.755 -12.088 1.00 90.06 83 ILE A CA 1
ATOM 655 C C . ILE A 1 83 ? -0.232 2.256 -12.433 1.00 90.06 83 ILE A C 1
ATOM 657 O O . ILE A 1 83 ? 0.519 2.672 -11.543 1.00 90.06 83 ILE A O 1
ATOM 661 N N . ASP A 1 84 ? 0.107 2.238 -13.721 1.00 83.75 84 ASP A N 1
ATOM 662 C CA . ASP A 1 84 ? 1.328 2.864 -14.223 1.00 83.75 84 ASP A CA 1
ATOM 663 C C . ASP A 1 84 ? 1.264 4.375 -14.002 1.00 83.75 84 ASP A C 1
ATOM 665 O O . ASP A 1 84 ? 0.288 5.044 -14.349 1.00 83.75 84 ASP A O 1
ATOM 669 N N . MET A 1 85 ? 2.316 4.927 -13.403 1.00 71.81 85 MET A N 1
ATOM 670 C CA . MET A 1 85 ? 2.417 6.351 -13.122 1.00 71.81 85 MET A CA 1
ATOM 671 C C . MET A 1 85 ? 3.767 6.881 -13.584 1.00 71.81 85 MET A C 1
ATOM 673 O O . MET A 1 85 ? 4.759 6.860 -12.858 1.00 71.81 85 MET A O 1
ATOM 677 N N . GLU A 1 86 ? 3.780 7.458 -14.786 1.00 58.50 86 GLU A N 1
ATOM 678 C CA . GLU A 1 86 ? 4.969 8.105 -15.354 1.00 58.50 86 GLU A CA 1
ATOM 679 C C . GLU A 1 86 ? 5.475 9.288 -14.504 1.00 58.50 86 GLU A C 1
ATOM 681 O O . GLU A 1 86 ? 6.653 9.643 -14.581 1.00 58.50 86 GLU A O 1
ATOM 686 N N . VAL A 1 87 ? 4.614 9.874 -13.656 1.00 56.12 87 VAL A N 1
ATOM 687 C CA . VAL A 1 87 ? 4.927 11.037 -12.813 1.00 56.12 87 VAL A CA 1
ATOM 688 C C . VAL A 1 87 ? 4.496 10.807 -11.353 1.00 56.12 87 VAL A C 1
ATOM 690 O O . VAL A 1 87 ? 3.375 10.363 -11.113 1.00 56.12 87 VAL A O 1
ATOM 693 N N . PRO A 1 88 ? 5.336 11.177 -10.365 1.00 54.16 88 PRO A N 1
ATOM 694 C CA . PRO A 1 88 ? 4.978 11.312 -8.952 1.00 54.16 88 PRO A CA 1
ATOM 695 C C . PRO A 1 88 ? 3.621 11.980 -8.668 1.00 54.16 88 PRO A C 1
ATOM 697 O O . PRO A 1 88 ? 3.549 13.205 -8.549 1.00 54.16 88 PRO A O 1
ATOM 700 N N . TRP A 1 89 ? 2.542 11.221 -8.455 1.00 60.09 89 TRP A N 1
ATOM 701 C CA . TRP A 1 89 ? 1.317 11.806 -7.901 1.00 60.09 89 TRP A CA 1
ATOM 702 C C . TRP A 1 89 ? 1.478 11.979 -6.389 1.00 60.09 89 TRP A C 1
ATOM 704 O O . TRP A 1 89 ? 1.037 11.162 -5.586 1.00 60.09 89 TRP A O 1
ATOM 714 N N . ILE A 1 90 ? 2.080 13.095 -5.978 1.00 56.03 90 ILE A N 1
ATOM 715 C CA . ILE A 1 90 ? 1.906 13.609 -4.616 1.00 56.03 90 ILE A CA 1
ATOM 716 C C . ILE A 1 90 ? 0.719 14.567 -4.666 1.00 56.03 90 ILE A C 1
ATOM 718 O O . ILE A 1 90 ? 0.835 15.709 -5.110 1.00 56.03 90 ILE A O 1
ATOM 722 N N . ALA A 1 91 ? -0.456 14.076 -4.274 1.00 42.12 91 ALA A N 1
ATOM 723 C CA . ALA A 1 91 ? -1.666 14.880 -4.213 1.00 42.12 91 ALA A CA 1
ATOM 724 C C . ALA A 1 91 ? -1.537 15.891 -3.064 1.00 42.12 91 ALA A C 1
ATOM 726 O O . ALA A 1 91 ? -1.768 15.554 -1.905 1.00 42.12 91 ALA A O 1
ATOM 727 N N . GLY A 1 92 ? -1.190 17.137 -3.385 1.00 40.03 92 GLY A N 1
ATOM 728 C CA . GLY A 1 92 ? -1.335 18.266 -2.463 1.00 40.03 92 GLY A CA 1
ATOM 729 C C . GLY A 1 92 ? -0.400 18.246 -1.242 1.00 40.03 92 GLY A C 1
ATOM 730 O O . GLY A 1 92 ? 0.526 17.447 -1.177 1.00 40.03 92 GLY A O 1
ATOM 731 N N . PRO A 1 93 ? -0.582 19.172 -0.283 1.00 37.97 93 PRO A N 1
ATOM 732 C CA . PRO A 1 93 ? 0.472 19.916 0.421 1.00 37.97 93 PRO A CA 1
ATOM 733 C C . PRO A 1 93 ? 1.270 19.150 1.494 1.00 37.97 93 PRO A C 1
ATOM 735 O O . PRO A 1 93 ? 1.774 19.760 2.433 1.00 37.97 93 PRO A O 1
ATOM 738 N N . GLN A 1 94 ? 1.491 17.843 1.352 1.00 43.41 94 GLN A N 1
ATOM 739 C CA . GLN A 1 94 ? 2.562 17.136 2.064 1.00 43.41 94 GLN A CA 1
ATOM 740 C C . GLN A 1 94 ? 3.930 17.439 1.426 1.00 43.41 94 GLN A C 1
ATOM 742 O O . GLN A 1 94 ? 4.680 16.564 1.002 1.00 43.41 94 GLN A O 1
ATOM 747 N N . ARG A 1 95 ? 4.279 18.729 1.391 1.00 46.03 95 ARG A N 1
ATOM 748 C CA . ARG A 1 95 ? 5.677 19.154 1.465 1.00 46.03 95 ARG A CA 1
ATOM 749 C C . ARG A 1 95 ? 6.209 18.715 2.838 1.00 46.03 95 ARG A C 1
ATOM 751 O O . ARG A 1 95 ? 5.535 18.916 3.841 1.00 46.03 95 ARG A O 1
ATOM 758 N N . ARG A 1 96 ? 7.458 18.244 2.879 1.00 37.12 96 ARG A N 1
ATOM 759 C CA . ARG A 1 96 ? 8.371 18.438 4.024 1.00 37.12 96 ARG A CA 1
ATOM 760 C C . ARG A 1 96 ? 7.971 17.775 5.354 1.00 37.12 96 ARG A C 1
ATOM 762 O O . ARG A 1 96 ? 7.609 18.435 6.316 1.00 37.12 96 ARG A O 1
ATOM 769 N N . LYS A 1 97 ? 8.134 16.462 5.419 1.00 36.66 97 LYS A N 1
ATOM 770 C CA . LYS A 1 97 ? 8.605 15.700 6.592 1.00 36.66 97 LYS A CA 1
ATOM 771 C C . LYS A 1 97 ? 9.178 14.440 5.945 1.00 36.66 97 LYS A C 1
ATOM 773 O O . LYS A 1 97 ? 8.392 13.572 5.613 1.00 36.66 97 LYS A O 1
ATOM 778 N N . TYR A 1 98 ? 10.366 14.420 5.346 1.00 37.09 98 TYR A N 1
ATOM 779 C CA . TYR A 1 98 ? 11.681 14.381 5.980 1.00 37.09 98 TYR A CA 1
ATOM 780 C C . TYR A 1 98 ? 12.753 14.850 4.974 1.00 37.09 98 TYR A C 1
ATOM 782 O O . TYR A 1 98 ? 13.310 14.053 4.220 1.00 37.09 98 TYR A O 1
ATOM 790 N N . THR A 1 99 ? 13.026 16.148 4.943 1.00 30.05 99 THR A N 1
ATOM 791 C CA . THR A 1 99 ? 14.326 16.683 4.517 1.00 30.05 99 THR A CA 1
ATOM 792 C C . THR A 1 99 ? 14.647 17.766 5.528 1.00 30.05 99 THR A C 1
ATOM 794 O O . THR A 1 99 ? 13.913 18.752 5.602 1.00 30.05 99 THR A O 1
ATOM 797 N N . GLU A 1 100 ? 15.638 17.487 6.368 1.00 30.19 100 GLU A N 1
ATOM 798 C CA . GLU A 1 100 ? 16.260 18.442 7.277 1.00 30.19 100 GLU A CA 1
ATOM 799 C C . GLU A 1 100 ? 16.787 19.644 6.484 1.00 30.19 100 GLU A C 1
ATOM 801 O O . GLU A 1 100 ? 17.493 19.460 5.495 1.00 30.19 100 GLU A O 1
ATOM 806 N N . GLU A 1 101 ? 16.387 20.838 6.913 1.00 30.72 101 GLU A N 1
ATOM 807 C CA . GLU A 1 101 ? 17.189 22.062 7.070 1.00 30.72 101 GLU A CA 1
ATOM 808 C C . GLU A 1 101 ? 16.472 22.948 8.098 1.00 30.72 101 GLU A C 1
ATOM 810 O O . GLU A 1 101 ? 15.218 23.037 8.028 1.00 30.72 101 GLU A O 1
#

Nearest PDB structures (foldseek):
  7s9v-assembly1_A  TM=4.921E-01  e=7.624E-02  Serratia
  7s9w-assembly1_A  TM=5.209E-01  e=1.694E-01  Serratia
  5zc2-assembly1_A  TM=5.194E-01  e=3.881E+00  Acinetobacter baumannii
  8faz-assembly1_D  TM=4.135E-01  e=1.857E+00  Homo sapiens